Protein AF-A0A2R6IE78-F1 (afdb_monomer_lite)

Sequence (75 aa):
MGRYESIDYAAYAKWGFLLGAGLFLFGALGGTLAPAVVGSLGPLAKQAFVDAEILGILLGLFAPLVFGVALPLIE

Foldseek 3Di:
DDPPPPPPLVVQLVVLLVQLQVLLCCLVCCLVCVCVPVNDDDPVSNVVSVVSNVSSVCSNPVRCCVSVPVPVVVD

Structure (mmCIF, N/CA/C/O backbone):
data_AF-A0A2R6IE78-F1
#
_entry.id   AF-A0A2R6IE78-F1
#
loop_
_atom_site.group_PDB
_atom_site.id
_atom_site.type_symbol
_atom_site.label_atom_id
_atom_site.label_alt_id
_atom_site.label_comp_id
_atom_site.label_asym_id
_atom_site.label_entity_id
_atom_site.label_seq_id
_atom_site.pdbx_PDB_ins_code
_atom_site.Cartn_x
_atom_site.Cartn_y
_atom_site.Cartn_z
_atom_site.occupancy
_atom_site.B_iso_or_equiv
_atom_site.auth_seq_id
_atom_site.auth_comp_id
_atom_site.auth_asym_id
_atom_site.auth_atom_id
_atom_site.pdbx_PDB_model_num
ATOM 1 N N . MET A 1 1 ? 27.024 -19.141 -20.084 1.00 42.72 1 MET A N 1
ATOM 2 C CA . MET A 1 1 ? 26.303 -18.124 -20.879 1.00 42.72 1 MET A CA 1
ATOM 3 C C . MET A 1 1 ? 25.304 -17.461 -19.952 1.00 42.72 1 MET A C 1
ATOM 5 O O . MET A 1 1 ? 24.274 -18.054 -19.660 1.00 42.72 1 MET A O 1
ATOM 9 N N . GLY A 1 2 ? 25.676 -16.319 -19.370 1.00 52.09 2 GLY A N 1
ATOM 10 C CA . GLY A 1 2 ? 24.795 -15.574 -18.474 1.00 52.09 2 GLY A CA 1
ATOM 11 C C . GLY A 1 2 ? 23.642 -15.004 -19.285 1.00 52.09 2 GLY A C 1
ATOM 12 O O . GLY A 1 2 ? 23.860 -14.146 -20.136 1.00 52.09 2 GLY A O 1
ATOM 13 N N . ARG A 1 3 ? 22.431 -15.520 -19.069 1.00 55.81 3 ARG A N 1
ATOM 14 C CA . ARG A 1 3 ? 21.216 -14.837 -19.505 1.00 55.81 3 ARG A CA 1
ATOM 15 C C . ARG A 1 3 ? 21.155 -13.550 -18.691 1.00 55.81 3 ARG A C 1
ATOM 17 O O . ARG A 1 3 ? 20.853 -13.608 -17.506 1.00 55.81 3 ARG A O 1
ATOM 24 N N . TYR A 1 4 ? 21.4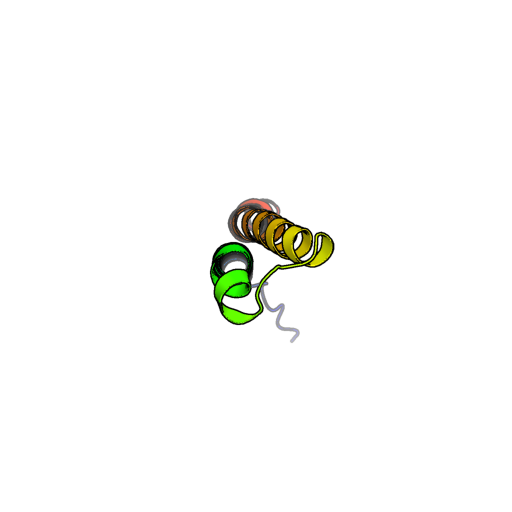84 -12.421 -19.309 1.00 55.53 4 TYR A N 1
ATOM 25 C CA . TYR A 1 4 ? 20.932 -11.149 -18.866 1.00 55.53 4 TYR A CA 1
ATOM 26 C C . TYR A 1 4 ? 19.421 -11.310 -18.993 1.00 55.53 4 TYR A C 1
ATOM 28 O O . TYR A 1 4 ? 18.879 -11.337 -20.097 1.00 55.53 4 TYR A O 1
ATOM 36 N N . GLU A 1 5 ? 18.762 -11.582 -17.875 1.00 60.94 5 GLU A N 1
ATOM 37 C CA . GLU A 1 5 ? 17.315 -11.533 -17.799 1.00 60.94 5 GLU A CA 1
ATOM 38 C C . GLU A 1 5 ? 16.968 -10.055 -17.978 1.00 60.94 5 GLU A C 1
ATOM 40 O O . GLU A 1 5 ? 17.201 -9.246 -17.084 1.00 60.94 5 GLU A O 1
ATOM 45 N N . SER A 1 6 ? 16.563 -9.673 -19.192 1.00 69.31 6 SER A N 1
ATOM 46 C CA . SER A 1 6 ? 16.061 -8.329 -19.461 1.00 69.31 6 SER A CA 1
ATOM 47 C C . SER A 1 6 ? 14.940 -8.065 -18.464 1.00 69.31 6 SER A C 1
ATOM 49 O O . SER A 1 6 ? 13.969 -8.825 -18.441 1.00 69.31 6 SER A O 1
ATOM 51 N N . ILE A 1 7 ? 15.099 -7.049 -17.616 1.00 71.38 7 ILE A N 1
ATOM 52 C CA . ILE A 1 7 ? 14.086 -6.679 -16.630 1.00 71.38 7 ILE A CA 1
ATOM 53 C C . ILE A 1 7 ? 12.774 -6.433 -17.379 1.00 71.38 7 ILE A C 1
ATOM 55 O O . ILE A 1 7 ? 12.703 -5.593 -18.274 1.00 71.38 7 ILE A O 1
ATOM 59 N N . ASP A 1 8 ? 11.732 -7.193 -17.034 1.00 83.81 8 ASP A N 1
ATOM 60 C CA . ASP A 1 8 ? 10.403 -7.020 -17.618 1.00 83.81 8 ASP A CA 1
ATOM 61 C C . ASP A 1 8 ? 9.725 -5.803 -16.977 1.00 83.81 8 ASP A C 1
ATOM 63 O O . ASP A 1 8 ? 8.901 -5.897 -16.062 1.00 83.81 8 ASP A O 1
ATOM 67 N N . TYR A 1 9 ? 10.122 -4.629 -17.459 1.00 83.25 9 TYR A N 1
ATOM 68 C CA . TYR A 1 9 ? 9.593 -3.325 -17.075 1.00 83.25 9 TYR A CA 1
ATOM 69 C C . TYR A 1 9 ? 8.063 -3.260 -17.115 1.00 83.25 9 TYR A C 1
ATOM 71 O O . TYR A 1 9 ? 7.437 -2.655 -16.239 1.00 83.25 9 TYR A O 1
ATOM 79 N N . ALA A 1 10 ? 7.445 -3.945 -18.082 1.00 85.44 10 ALA A N 1
ATOM 80 C CA . ALA A 1 10 ? 5.997 -4.008 -18.207 1.00 85.44 10 ALA A CA 1
ATOM 81 C C . ALA A 1 10 ? 5.367 -4.834 -17.075 1.00 85.44 10 ALA A C 1
ATOM 83 O O . ALA A 1 10 ? 4.340 -4.429 -16.520 1.00 85.44 10 ALA A O 1
ATOM 84 N N . ALA A 1 11 ? 5.978 -5.956 -16.687 1.00 88.06 11 ALA A N 1
ATOM 85 C CA . ALA A 1 11 ? 5.533 -6.723 -15.528 1.00 88.06 11 ALA A CA 1
ATOM 86 C C . ALA A 1 11 ? 5.645 -5.901 -14.235 1.00 88.06 11 ALA A C 1
ATOM 88 O O . ALA A 1 11 ? 4.666 -5.826 -13.487 1.00 88.06 11 ALA A O 1
ATOM 89 N N . TYR A 1 12 ? 6.774 -5.228 -13.992 1.00 88.75 12 TYR A N 1
ATOM 90 C CA . TYR A 1 12 ? 6.959 -4.394 -12.794 1.00 88.75 12 TYR A CA 1
ATOM 91 C C . TYR A 1 12 ? 5.967 -3.225 -12.725 1.00 88.75 12 TYR A C 1
ATOM 93 O O . TYR A 1 12 ? 5.371 -2.989 -11.671 1.00 88.75 12 TYR A O 1
ATOM 101 N N . ALA A 1 13 ? 5.711 -2.548 -13.849 1.00 91.19 13 ALA A N 1
ATOM 102 C CA . ALA A 1 13 ? 4.701 -1.495 -13.942 1.00 91.19 13 ALA A CA 1
ATOM 103 C C . ALA A 1 13 ? 3.294 -2.008 -13.589 1.00 91.19 13 ALA A C 1
ATOM 105 O O . ALA A 1 13 ? 2.577 -1.377 -12.810 1.00 91.19 13 ALA A O 1
ATOM 106 N N . LYS A 1 14 ? 2.902 -3.172 -14.125 1.00 91.69 14 LYS A N 1
ATOM 107 C CA . LYS A 1 14 ? 1.579 -3.770 -13.877 1.00 91.69 14 LYS A CA 1
ATOM 108 C C . LYS A 1 14 ? 1.423 -4.221 -12.433 1.00 91.69 14 LYS A C 1
ATOM 110 O O . LYS A 1 14 ? 0.408 -3.911 -11.817 1.00 91.69 14 LYS A O 1
ATOM 115 N N . TRP A 1 15 ? 2.407 -4.928 -11.883 1.00 94.06 15 TRP A N 1
ATOM 116 C CA . TRP A 1 15 ? 2.350 -5.380 -10.493 1.00 94.06 15 TRP A CA 1
ATOM 117 C C . TRP A 1 15 ? 2.362 -4.207 -9.514 1.00 94.06 15 TRP A C 1
ATOM 119 O O . TRP A 1 15 ? 1.583 -4.216 -8.565 1.00 94.06 15 TRP A O 1
ATOM 129 N N . GLY A 1 16 ? 3.159 -3.168 -9.774 1.00 91.31 16 GLY A N 1
ATOM 130 C CA . GLY A 1 16 ? 3.149 -1.951 -8.966 1.00 91.31 16 GLY A CA 1
ATOM 131 C C . GLY A 1 16 ? 1.818 -1.196 -9.043 1.00 91.31 16 GLY A C 1
ATOM 132 O O . GLY A 1 16 ? 1.284 -0.809 -8.004 1.00 91.31 16 GLY A O 1
ATOM 133 N N . PHE A 1 17 ? 1.223 -1.076 -10.238 1.00 95.06 17 PHE A N 1
ATOM 134 C CA . PHE A 1 17 ? -0.121 -0.511 -10.400 1.00 95.06 17 PHE A CA 1
ATOM 135 C C . PHE A 1 17 ? -1.172 -1.315 -9.624 1.00 95.06 17 PHE A C 1
ATOM 137 O O . PHE A 1 17 ? -1.965 -0.739 -8.884 1.00 95.06 17 PHE A O 1
ATOM 144 N N . LEU A 1 18 ? -1.167 -2.645 -9.762 1.00 96.56 18 LEU A N 1
ATOM 145 C CA . LEU A 1 18 ? -2.122 -3.526 -9.087 1.00 96.56 18 LEU A CA 1
ATOM 146 C C . LEU A 1 18 ? -1.968 -3.486 -7.564 1.00 96.56 18 LEU A C 1
ATOM 148 O O . LEU A 1 18 ? -2.975 -3.460 -6.859 1.00 96.56 18 LEU A O 1
ATOM 152 N N . LEU A 1 19 ? -0.734 -3.443 -7.053 1.00 96.38 19 LEU A N 1
ATOM 153 C CA . LEU A 1 19 ? -0.479 -3.272 -5.623 1.00 96.38 19 LEU A CA 1
ATOM 154 C C . LEU A 1 19 ? -0.980 -1.916 -5.123 1.00 96.38 19 LEU A C 1
ATOM 156 O O . LEU A 1 19 ? -1.659 -1.868 -4.099 1.00 96.38 19 LEU A O 1
ATOM 160 N N . GLY A 1 20 ? -0.700 -0.834 -5.852 1.00 95.94 20 GLY A N 1
ATOM 161 C CA . GLY A 1 20 ? -1.192 0.498 -5.508 1.00 95.94 20 GLY A CA 1
ATOM 162 C C . GLY A 1 20 ? -2.719 0.577 -5.511 1.00 95.94 20 GLY A C 1
ATOM 163 O O . GLY A 1 20 ? -3.324 1.005 -4.530 1.00 95.94 20 GLY A O 1
ATOM 164 N N . ALA A 1 21 ? -3.360 0.069 -6.565 1.00 96.75 21 ALA A N 1
ATOM 165 C CA . ALA A 1 21 ? -4.815 -0.003 -6.664 1.00 96.75 21 ALA A CA 1
ATOM 166 C C . ALA A 1 21 ? -5.429 -0.857 -5.543 1.00 96.75 21 ALA A C 1
ATOM 168 O O . ALA A 1 21 ? -6.434 -0.466 -4.951 1.00 96.75 21 ALA A O 1
ATOM 169 N N . GLY A 1 22 ? -4.813 -1.995 -5.212 1.00 97.12 22 GLY A N 1
ATOM 170 C CA . GLY A 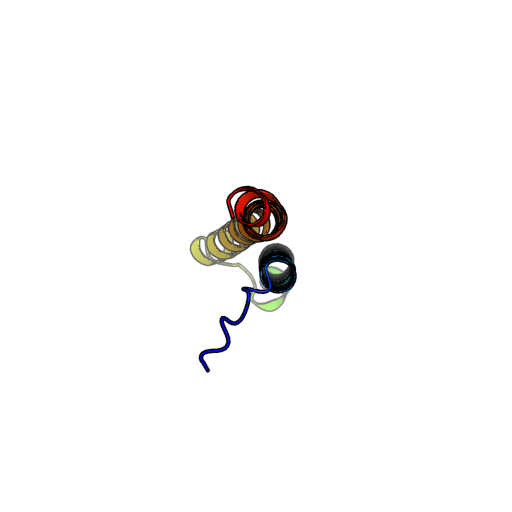1 22 ? -5.246 -2.851 -4.110 1.00 97.12 22 GLY A CA 1
ATOM 171 C C . GLY A 1 22 ? -5.145 -2.154 -2.754 1.00 97.12 22 GLY A C 1
ATOM 172 O O . GLY A 1 22 ? -6.085 -2.223 -1.964 1.00 97.12 22 GLY A O 1
ATOM 173 N N . LEU A 1 23 ? -4.048 -1.438 -2.501 1.00 96.38 23 LEU A N 1
ATOM 174 C CA . LEU A 1 23 ? -3.854 -0.692 -1.258 1.00 96.38 23 LEU A CA 1
ATOM 175 C C . LEU A 1 23 ? -4.831 0.487 -1.143 1.00 96.38 23 LEU A C 1
ATOM 177 O O . LEU A 1 23 ? -5.398 0.702 -0.075 1.00 96.38 23 LEU A O 1
ATOM 181 N N . PHE A 1 24 ? -5.095 1.184 -2.251 1.00 96.62 24 PHE A N 1
ATOM 182 C CA . PHE A 1 24 ? -6.105 2.240 -2.308 1.00 96.62 24 PHE A CA 1
ATOM 183 C C . PHE A 1 24 ? -7.504 1.704 -1.993 1.00 96.62 24 PHE A C 1
ATOM 185 O O . PHE A 1 24 ? -8.197 2.242 -1.131 1.00 96.62 24 PHE A O 1
ATOM 192 N N . LEU A 1 25 ? -7.904 0.606 -2.641 1.00 96.81 25 LEU A N 1
ATOM 193 C CA . LEU A 1 25 ? -9.190 -0.036 -2.374 1.00 96.81 25 LEU A CA 1
ATOM 194 C C . LEU A 1 25 ? -9.284 -0.532 -0.931 1.00 96.81 25 LEU A C 1
ATOM 196 O O . LEU A 1 25 ? -10.329 -0.381 -0.306 1.00 96.81 25 LEU A O 1
ATOM 200 N N . PHE A 1 26 ? -8.205 -1.093 -0.385 1.00 95.81 26 PHE A N 1
ATOM 201 C CA . PHE A 1 26 ? -8.158 -1.515 1.011 1.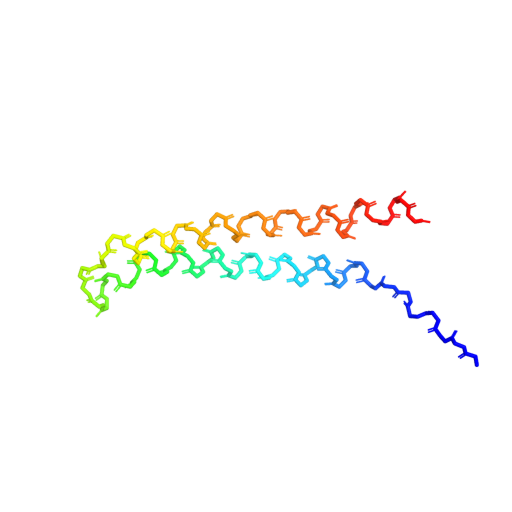00 95.81 26 PHE A CA 1
ATOM 202 C C . PHE A 1 26 ? -8.315 -0.333 1.975 1.00 95.81 26 PHE A C 1
ATOM 204 O O . PHE A 1 26 ? -9.078 -0.439 2.931 1.00 95.81 26 PHE A O 1
ATOM 211 N N . GLY A 1 27 ? -7.644 0.789 1.713 1.00 94.12 27 GLY A N 1
ATOM 212 C CA . GLY A 1 27 ? -7.795 2.026 2.476 1.00 94.12 27 GLY A CA 1
ATOM 213 C C . GLY A 1 27 ? -9.236 2.547 2.454 1.00 94.12 27 GLY A C 1
ATOM 214 O O . GLY A 1 27 ? -9.858 2.675 3.509 1.00 94.12 27 GLY A O 1
ATOM 215 N N . ALA A 1 28 ? -9.805 2.706 1.257 1.00 93.62 28 ALA A N 1
ATOM 216 C CA . ALA A 1 28 ? -11.150 3.245 1.049 1.00 93.62 28 ALA A CA 1
ATOM 217 C C . ALA A 1 28 ? -12.257 2.352 1.616 1.00 93.62 28 ALA A C 1
ATOM 219 O O . ALA A 1 28 ? -13.158 2.811 2.328 1.00 93.62 28 ALA A O 1
ATOM 220 N N . LEU A 1 29 ? -12.198 1.051 1.329 1.00 94.19 29 LEU A N 1
ATOM 221 C CA . LEU A 1 29 ? -13.173 0.095 1.847 1.00 94.19 29 LEU A CA 1
ATOM 222 C C . LEU A 1 29 ? -12.962 -0.145 3.340 1.00 94.19 29 LEU A C 1
ATOM 224 O O . LEU A 1 29 ? -13.927 -0.245 4.086 1.00 94.19 29 LEU A O 1
ATOM 228 N N . GLY A 1 30 ? -11.720 -0.199 3.806 1.00 91.38 30 GLY A N 1
ATOM 229 C CA . GLY A 1 30 ? -11.407 -0.380 5.216 1.00 91.38 30 GLY A CA 1
ATOM 230 C C . GLY A 1 30 ? -11.868 0.800 6.070 1.00 91.38 30 GLY A C 1
ATOM 231 O O . GLY A 1 30 ? -12.545 0.597 7.074 1.00 91.38 30 GLY A O 1
ATOM 232 N N . GLY A 1 31 ? -11.616 2.036 5.640 1.00 89.69 31 GLY A N 1
ATOM 233 C CA . GLY A 1 31 ? -12.052 3.236 6.357 1.00 89.69 31 GLY A CA 1
ATO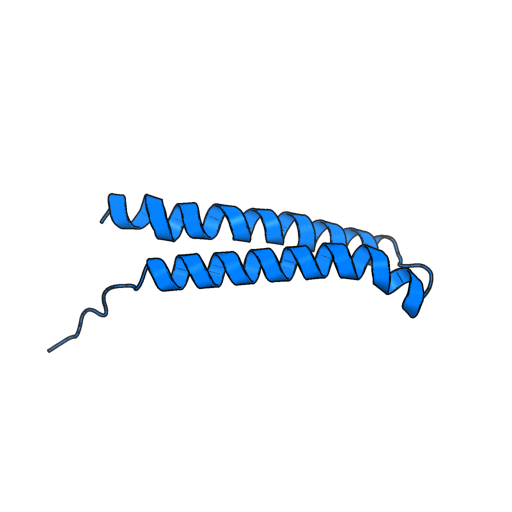M 234 C C . GLY A 1 31 ? -13.575 3.376 6.448 1.00 89.69 31 GLY A C 1
ATOM 235 O O . GLY A 1 31 ? -14.085 3.895 7.444 1.00 89.69 31 GLY A O 1
ATOM 236 N N . THR A 1 32 ? -14.307 2.881 5.445 1.00 90.62 32 THR A N 1
ATOM 237 C CA . THR A 1 32 ? 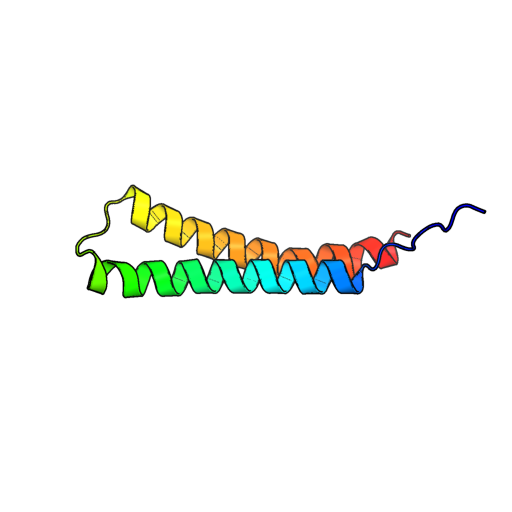-15.775 2.975 5.372 1.00 90.62 32 THR A CA 1
ATOM 238 C C . THR A 1 32 ? -16.490 1.780 6.001 1.00 90.62 32 THR A C 1
ATOM 240 O O . THR A 1 32 ? -17.458 1.967 6.739 1.00 90.62 32 THR A O 1
ATOM 243 N N . LEU A 1 33 ? -16.017 0.557 5.749 1.00 92.62 33 LEU A N 1
ATOM 244 C CA . LEU A 1 33 ? -16.660 -0.679 6.197 1.00 92.62 33 LEU A CA 1
ATOM 245 C C . LEU A 1 33 ? -16.188 -1.126 7.580 1.00 92.62 33 LEU A C 1
ATOM 247 O O . LEU A 1 33 ? -16.986 -1.689 8.328 1.00 92.62 33 LEU A O 1
ATOM 251 N N . ALA A 1 34 ? -14.929 -0.881 7.964 1.00 90.06 34 ALA A N 1
ATOM 252 C CA . ALA A 1 34 ? -14.446 -1.333 9.269 1.00 90.06 34 ALA A CA 1
ATOM 253 C C . ALA A 1 34 ? -15.243 -0.728 10.437 1.00 90.06 34 ALA A C 1
ATOM 255 O O . ALA A 1 34 ? -15.591 -1.492 11.340 1.00 90.06 34 ALA A O 1
ATOM 256 N N . PRO A 1 35 ? -15.649 0.561 10.430 1.00 90.06 35 PRO A N 1
ATOM 257 C CA . PRO A 1 35 ? -16.483 1.091 11.501 1.00 90.06 35 PRO A CA 1
ATOM 258 C C . PRO A 1 35 ? -17.829 0.377 11.673 1.00 90.06 35 PRO A C 1
ATOM 260 O O . PRO A 1 35 ? -18.355 0.303 12.782 1.00 90.06 35 PRO A O 1
ATOM 263 N N . ALA A 1 36 ? -18.382 -0.173 10.588 1.00 90.19 36 ALA A N 1
ATOM 264 C CA . ALA A 1 36 ? -19.634 -0.924 10.627 1.00 90.19 36 ALA A CA 1
ATOM 265 C C . ALA A 1 36 ? -19.474 -2.316 11.266 1.00 90.19 36 ALA A C 1
ATOM 267 O O . ALA A 1 36 ? -20.449 -2.868 11.770 1.00 90.19 36 ALA A O 1
ATOM 268 N N . VAL A 1 37 ? -18.259 -2.876 11.263 1.00 91.25 37 VAL A N 1
ATOM 269 C CA . VAL A 1 37 ? -17.967 -4.224 11.781 1.00 91.25 37 VAL A CA 1
ATOM 270 C C . VAL A 1 37 ? -17.383 -4.179 13.192 1.00 91.25 37 VAL A C 1
ATOM 272 O O . VAL A 1 37 ? -17.802 -4.946 14.054 1.00 91.25 37 VAL A O 1
ATOM 275 N N . VAL A 1 38 ? -16.417 -3.288 13.439 1.00 89.38 38 VAL A N 1
ATOM 276 C CA . VAL A 1 38 ? -15.683 -3.212 14.717 1.00 89.38 38 VAL A CA 1
ATOM 277 C C . VAL A 1 38 ? -16.112 -2.036 15.603 1.00 89.38 38 VAL A C 1
ATOM 279 O O . VAL A 1 38 ? -15.575 -1.856 16.694 1.00 89.38 38 VAL A O 1
ATOM 282 N N . GLY A 1 39 ? -17.087 -1.236 15.162 1.00 87.69 39 GLY A N 1
ATOM 283 C CA . GLY A 1 39 ? -17.544 -0.045 15.874 1.00 87.69 39 GLY A CA 1
ATOM 284 C C . GLY A 1 39 ? -16.619 1.157 15.665 1.00 87.69 39 GLY A C 1
ATOM 285 O O . GLY A 1 39 ? -16.041 1.356 14.604 1.00 87.69 39 GLY A O 1
ATOM 286 N N . SER A 1 40 ? -16.476 2.016 16.673 1.00 87.12 40 SER A N 1
ATOM 287 C CA . SER A 1 40 ? -15.664 3.232 16.541 1.00 87.12 40 SER A CA 1
ATOM 288 C C . SER A 1 40 ? -14.181 2.910 16.324 1.00 87.12 40 SER A C 1
ATOM 290 O O . SER A 1 40 ? -13.491 2.489 17.250 1.00 87.12 40 SER A O 1
ATOM 292 N N . LEU A 1 41 ? -13.655 3.208 15.133 1.00 86.69 41 LEU A N 1
ATOM 293 C CA . LEU A 1 41 ? -12.213 3.189 14.896 1.00 86.69 41 LEU A CA 1
ATOM 294 C C . LEU A 1 41 ? -11.520 4.294 15.700 1.00 86.69 41 LEU A C 1
ATOM 296 O O . LEU A 1 41 ? -11.908 5.465 15.631 1.00 86.69 41 LEU A O 1
ATOM 300 N N . GLY A 1 42 ? -10.457 3.922 16.414 1.00 93.50 42 GLY A N 1
ATOM 301 C CA . GLY A 1 42 ? -9.568 4.879 17.065 1.00 93.50 42 GLY A CA 1
ATOM 302 C C . GLY A 1 42 ? -8.859 5.799 16.053 1.00 93.50 42 GLY A C 1
ATOM 303 O O . GLY A 1 42 ? -8.760 5.453 14.872 1.00 93.50 42 GLY A O 1
ATOM 304 N N . PRO A 1 43 ? -8.325 6.952 16.497 1.00 92.94 43 PRO A N 1
ATOM 305 C CA . PRO A 1 43 ? -7.703 7.941 15.610 1.00 92.94 43 PRO A CA 1
ATOM 306 C C . PRO A 1 43 ? -6.565 7.370 14.755 1.00 92.94 43 PRO A C 1
ATOM 308 O O . PRO A 1 43 ? -6.524 7.611 13.554 1.00 92.94 43 PRO A O 1
ATOM 311 N N . LEU A 1 44 ? -5.702 6.539 15.353 1.00 93.81 44 LEU A N 1
ATOM 312 C CA . LEU A 1 44 ? -4.585 5.897 14.651 1.00 93.81 44 LEU A CA 1
ATOM 313 C C . LEU A 1 44 ? -5.053 4.935 13.554 1.00 93.81 44 LEU A C 1
ATOM 315 O O . LEU A 1 44 ? -4.476 4.914 12.475 1.00 93.81 44 LEU A O 1
ATOM 319 N N . ALA A 1 45 ? -6.110 4.159 13.807 1.00 91.75 45 ALA A N 1
ATOM 320 C CA . ALA A 1 45 ? -6.636 3.220 12.819 1.00 91.75 45 ALA A CA 1
ATOM 321 C C . ALA A 1 45 ? -7.253 3.956 11.623 1.00 91.75 45 ALA A C 1
ATOM 323 O O . ALA A 1 45 ? -7.012 3.578 10.481 1.00 91.75 45 ALA A O 1
ATOM 324 N N . LYS A 1 46 ? -8.004 5.040 11.873 1.00 92.81 46 LYS A N 1
ATOM 325 C CA . LYS A 1 46 ? -8.530 5.890 10.792 1.00 92.81 46 LYS A CA 1
ATOM 326 C C . LYS A 1 46 ? -7.405 6.495 9.962 1.00 92.81 46 LYS A C 1
ATOM 328 O O . LYS A 1 46 ? -7.478 6.462 8.740 1.00 92.81 46 LYS A O 1
ATOM 333 N N . GLN A 1 47 ? -6.368 7.008 10.621 1.00 95.25 47 GLN A N 1
ATOM 334 C CA . GLN A 1 47 ? -5.218 7.577 9.933 1.00 95.25 47 GLN A CA 1
ATOM 335 C C . GLN A 1 47 ? -4.490 6.526 9.086 1.00 95.25 47 GLN A C 1
ATOM 337 O O . GLN A 1 47 ? -4.201 6.798 7.931 1.00 95.25 47 GLN A O 1
ATOM 342 N N . ALA A 1 48 ? -4.304 5.303 9.590 1.00 95.31 48 ALA A N 1
ATOM 343 C CA . ALA A 1 48 ? -3.675 4.227 8.826 1.00 95.31 48 ALA A CA 1
ATOM 344 C C . ALA A 1 48 ? -4.443 3.865 7.538 1.00 95.31 48 ALA A C 1
ATOM 346 O O . ALA A 1 48 ? -3.816 3.576 6.521 1.00 95.31 48 ALA A O 1
ATOM 347 N N . PHE A 1 49 ? -5.783 3.899 7.550 1.00 95.31 49 PHE A N 1
ATOM 348 C CA . PHE A 1 49 ? -6.574 3.696 6.328 1.00 95.31 49 PHE A CA 1
ATOM 349 C C . PHE A 1 49 ? -6.374 4.827 5.316 1.00 95.31 49 PHE A C 1
ATOM 351 O O . PHE A 1 49 ? -6.203 4.553 4.131 1.00 95.31 49 PHE A O 1
ATOM 358 N N . VAL A 1 50 ? -6.323 6.076 5.782 1.00 95.44 50 VAL A N 1
ATOM 359 C CA . VAL A 1 50 ? -6.040 7.237 4.924 1.00 95.44 50 VAL A CA 1
ATOM 360 C C . VAL A 1 50 ? -4.615 7.176 4.363 1.00 95.44 50 VAL A C 1
ATOM 362 O O . VAL A 1 50 ? -4.410 7.396 3.172 1.00 95.44 50 VAL A O 1
ATOM 365 N N . ASP A 1 51 ? -3.630 6.813 5.183 1.00 96.56 51 ASP A N 1
ATOM 366 C CA . ASP A 1 51 ? -2.244 6.645 4.742 1.00 96.56 51 ASP A CA 1
ATOM 367 C C . ASP A 1 51 ? -2.142 5.532 3.686 1.00 96.56 51 ASP A C 1
ATOM 369 O O . ASP A 1 51 ? -1.447 5.693 2.682 1.00 96.56 51 ASP A O 1
ATOM 373 N N . ALA A 1 52 ? -2.883 4.429 3.856 1.00 96.81 52 ALA A N 1
ATOM 374 C CA . ALA A 1 52 ? -2.977 3.364 2.860 1.00 96.81 52 ALA A CA 1
ATOM 375 C C . ALA A 1 52 ? -3.610 3.849 1.543 1.00 96.81 52 ALA A C 1
ATOM 377 O O . ALA A 1 52 ? -3.102 3.509 0.475 1.00 96.81 52 ALA A O 1
ATOM 378 N N . GLU A 1 53 ? -4.657 4.681 1.585 1.00 95.81 53 GLU A N 1
ATOM 379 C CA . GLU A 1 53 ? -5.219 5.295 0.372 1.00 95.81 53 GLU A CA 1
ATOM 380 C C . GLU A 1 53 ? -4.179 6.131 -0.373 1.00 95.81 53 GLU A C 1
ATOM 382 O O . GLU A 1 53 ? -3.970 5.941 -1.575 1.00 95.81 53 GLU A O 1
ATOM 387 N N . ILE A 1 54 ? -3.500 7.027 0.344 1.00 97.00 54 ILE A N 1
ATOM 388 C CA . ILE A 1 54 ? -2.504 7.934 -0.233 1.00 97.00 54 ILE A CA 1
ATOM 389 C C . ILE A 1 54 ? -1.347 7.131 -0.829 1.00 97.00 54 ILE A C 1
ATOM 391 O O . ILE A 1 54 ? -0.976 7.347 -1.984 1.00 97.00 54 ILE A O 1
ATOM 395 N N . LEU A 1 55 ? -0.801 6.171 -0.080 1.00 96.75 55 LEU A N 1
ATOM 396 C CA . LEU A 1 55 ? 0.268 5.298 -0.566 1.00 96.75 55 LEU A CA 1
ATOM 397 C C . LEU A 1 55 ? -0.188 4.448 -1.751 1.00 96.75 55 LEU A C 1
ATOM 399 O O . LEU A 1 55 ? 0.591 4.244 -2.680 1.00 96.75 55 LEU A O 1
ATOM 403 N N . GLY A 1 56 ? -1.438 3.988 -1.753 1.00 95.94 56 GLY A N 1
ATOM 404 C CA . GLY A 1 56 ? -2.018 3.239 -2.859 1.00 95.94 56 GLY A CA 1
ATOM 405 C C . GLY A 1 56 ? -2.087 4.062 -4.141 1.00 95.94 56 GLY A C 1
ATOM 406 O O . GLY A 1 56 ? -1.670 3.588 -5.198 1.00 95.94 56 GLY A O 1
ATOM 407 N N . ILE A 1 57 ? -2.519 5.321 -4.049 1.00 96.00 57 ILE A N 1
ATOM 408 C CA . ILE A 1 57 ? -2.529 6.255 -5.185 1.00 96.00 57 ILE A CA 1
ATOM 409 C C . ILE A 1 57 ? -1.103 6.539 -5.660 1.00 96.00 57 ILE A C 1
ATOM 411 O O . ILE A 1 57 ? -0.832 6.466 -6.859 1.00 96.00 57 ILE A O 1
ATOM 415 N N . LEU A 1 58 ? -0.183 6.837 -4.738 1.00 97.12 58 LEU A N 1
ATOM 416 C CA . LEU A 1 58 ? 1.210 7.117 -5.081 1.00 97.12 58 LEU A CA 1
ATOM 417 C C . LEU A 1 58 ? 1.850 5.915 -5.780 1.00 97.12 58 LEU A C 1
ATOM 419 O O . LEU A 1 58 ? 2.380 6.059 -6.874 1.00 97.12 58 LEU A O 1
ATOM 423 N N . LEU A 1 59 ? 1.744 4.713 -5.219 1.00 94.25 59 LEU A N 1
ATOM 424 C CA . LEU A 1 59 ? 2.270 3.504 -5.854 1.00 94.25 59 LEU A CA 1
ATOM 425 C C . LEU A 1 59 ? 1.571 3.217 -7.185 1.00 94.25 59 LEU A C 1
ATOM 427 O O . LEU A 1 59 ? 2.240 2.930 -8.176 1.00 94.25 59 LEU A O 1
ATOM 431 N N . GLY A 1 60 ? 0.246 3.349 -7.225 1.00 93.81 60 GLY A N 1
ATOM 432 C CA . GLY A 1 60 ? -0.568 3.083 -8.404 1.00 93.81 60 GLY A CA 1
ATOM 433 C C . GLY A 1 60 ? -0.209 3.988 -9.579 1.00 93.81 60 GLY A C 1
ATOM 434 O O . GLY A 1 60 ? -0.143 3.524 -10.709 1.00 93.81 60 GLY A O 1
ATOM 435 N N . LEU A 1 61 ? 0.076 5.264 -9.327 1.00 94.38 61 LEU A N 1
ATOM 436 C CA . LEU A 1 61 ? 0.431 6.221 -10.374 1.00 94.38 61 LEU A CA 1
ATOM 437 C C . LEU A 1 61 ? 1.928 6.216 -10.694 1.00 94.38 61 LEU A C 1
ATOM 439 O O . LEU A 1 61 ? 2.304 6.224 -11.866 1.00 94.38 61 LEU A O 1
ATOM 443 N N . PHE A 1 62 ? 2.797 6.181 -9.683 1.00 94.44 62 PHE A N 1
ATOM 444 C CA . PHE A 1 62 ? 4.240 6.279 -9.904 1.00 94.44 62 PHE A CA 1
ATOM 445 C C . PHE A 1 62 ? 4.852 4.981 -10.427 1.00 94.44 62 PHE A C 1
ATOM 447 O O . PHE A 1 62 ? 5.793 5.054 -11.211 1.00 94.44 62 PHE A O 1
ATOM 454 N N . ALA A 1 63 ? 4.331 3.802 -10.075 1.00 92.50 63 ALA A N 1
ATOM 455 C CA . ALA A 1 63 ? 4.867 2.549 -10.604 1.00 92.50 63 ALA A CA 1
ATOM 456 C C . AL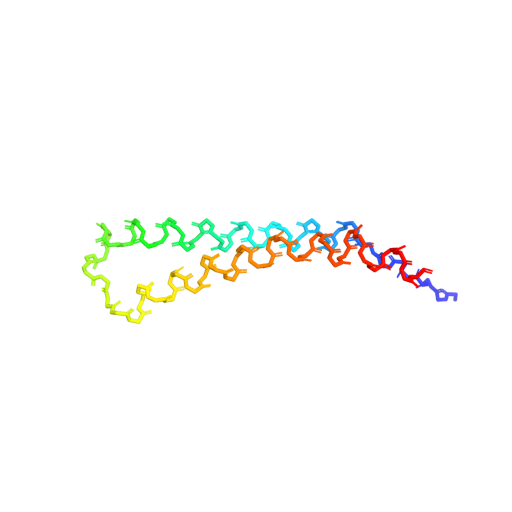A A 1 63 ? 4.813 2.460 -12.145 1.00 92.50 63 ALA A C 1
ATOM 458 O O . ALA A 1 63 ? 5.859 2.215 -12.749 1.00 92.50 63 ALA A O 1
ATOM 459 N N . PRO A 1 64 ? 3.674 2.693 -12.828 1.00 90.19 64 PRO A N 1
ATOM 460 C CA . PRO A 1 64 ? 3.647 2.677 -14.288 1.00 90.19 64 PRO A CA 1
ATOM 461 C C . PRO A 1 64 ? 4.430 3.836 -14.912 1.00 90.19 64 PRO A C 1
ATOM 463 O O . PRO A 1 64 ? 5.020 3.647 -15.972 1.00 90.19 64 PRO A O 1
ATOM 466 N N . LEU A 1 65 ? 4.502 5.003 -14.263 1.00 91.75 65 LEU A N 1
ATOM 467 C CA . LEU A 1 65 ? 5.321 6.119 -14.750 1.00 91.75 65 LEU A CA 1
ATOM 468 C C . LEU A 1 65 ? 6.820 5.794 -14.702 1.00 91.75 65 LEU A C 1
ATOM 470 O O . LEU A 1 65 ? 7.535 6.046 -15.667 1.00 91.75 65 LEU A O 1
ATOM 474 N N . VAL A 1 66 ? 7.307 5.215 -13.606 1.00 90.75 66 VAL A N 1
ATOM 475 C CA . VAL A 1 66 ? 8.732 4.902 -13.443 1.00 90.75 66 VAL A CA 1
ATOM 476 C C . VAL A 1 66 ? 9.115 3.685 -14.278 1.00 90.75 66 VAL A C 1
ATOM 478 O O . VAL A 1 66 ? 10.016 3.774 -15.106 1.00 90.75 66 VAL A O 1
ATOM 481 N N . PHE A 1 67 ? 8.421 2.560 -14.100 1.00 89.75 67 PHE A N 1
ATOM 482 C CA . PHE A 1 67 ? 8.796 1.304 -14.751 1.00 89.75 67 PHE A CA 1
ATOM 483 C C . PHE A 1 67 ? 8.297 1.208 -16.190 1.00 89.75 67 PHE A C 1
ATOM 485 O O . PHE A 1 67 ? 8.977 0.624 -17.016 1.00 89.75 67 PHE A O 1
ATOM 492 N N . GLY A 1 68 ? 7.137 1.777 -16.517 1.00 87.75 68 GLY A N 1
ATOM 493 C CA . GLY A 1 68 ? 6.572 1.693 -17.866 1.00 87.75 68 GLY A CA 1
ATOM 494 C C . GLY A 1 68 ? 7.037 2.797 -18.815 1.00 87.75 68 GLY A C 1
ATOM 495 O O . GLY A 1 68 ? 6.963 2.604 -20.025 1.00 87.75 68 GLY A O 1
ATOM 496 N N . VAL A 1 69 ? 7.495 3.942 -18.290 1.00 88.06 69 VAL A N 1
ATOM 497 C CA . VAL A 1 69 ? 7.870 5.111 -19.106 1.00 88.06 69 VAL A CA 1
ATOM 498 C C . VAL A 1 69 ? 9.309 5.545 -18.856 1.00 88.06 69 VAL A C 1
ATOM 500 O O . VAL A 1 69 ? 10.093 5.553 -19.794 1.00 88.06 69 VAL A O 1
ATOM 503 N N . ALA A 1 70 ? 9.685 5.904 -17.625 1.00 91.62 70 ALA A N 1
ATOM 504 C CA . ALA A 1 70 ? 10.995 6.506 -17.374 1.00 91.62 70 ALA A CA 1
ATOM 505 C C . ALA A 1 70 ? 12.158 5.529 -17.615 1.00 91.62 70 ALA A C 1
ATOM 507 O O . ALA A 1 70 ? 13.067 5.854 -18.371 1.00 91.62 70 ALA A O 1
ATOM 508 N N . LEU A 1 71 ? 12.130 4.338 -17.008 1.00 87.75 71 LEU A N 1
ATOM 509 C CA . LEU A 1 71 ? 13.231 3.372 -17.114 1.00 87.75 71 LEU A CA 1
ATOM 510 C C . LEU A 1 71 ? 13.466 2.871 -18.550 1.00 87.75 71 LEU A C 1
ATOM 512 O O . LEU A 1 71 ? 14.612 2.934 -18.987 1.00 87.75 71 LEU A O 1
ATOM 516 N N . PRO A 1 72 ? 12.432 2.494 -19.333 1.00 84.31 72 PRO A N 1
ATOM 517 C CA . PRO A 1 72 ? 12.623 2.089 -20.729 1.00 84.31 72 PRO A CA 1
ATOM 518 C C . PRO A 1 72 ? 13.143 3.189 -21.664 1.00 84.31 72 PRO A C 1
ATOM 520 O O . PRO A 1 72 ? 13.501 2.887 -22.795 1.00 84.31 72 PRO A O 1
ATOM 523 N N . LEU A 1 73 ? 13.102 4.462 -21.251 1.00 86.56 73 LEU A N 1
ATOM 524 C CA . LEU A 1 73 ? 13.630 5.589 -22.030 1.00 86.56 73 LEU A CA 1
ATOM 525 C C . LEU A 1 73 ? 15.072 5.955 -21.650 1.00 86.56 73 LEU A C 1
ATOM 527 O O . LEU A 1 73 ? 15.713 6.709 -22.382 1.00 86.56 73 LEU A O 1
ATOM 531 N N . ILE A 1 74 ? 15.542 5.509 -20.483 1.00 89.06 74 ILE A N 1
ATOM 532 C CA . ILE A 1 74 ? 16.879 5.816 -19.954 1.00 89.06 74 ILE A CA 1
ATOM 533 C C . ILE A 1 74 ? 17.877 4.709 -20.318 1.00 89.06 74 ILE A C 1
ATOM 535 O O . ILE A 1 74 ? 19.062 5.000 -20.488 1.00 89.06 74 ILE A O 1
ATOM 539 N N . GLU A 1 75 ? 17.403 3.468 -20.417 1.00 73.88 75 GLU A N 1
ATOM 540 C CA . GLU A 1 75 ? 18.161 2.317 -20.927 1.00 73.88 75 GLU A CA 1
ATOM 541 C C . GLU A 1 75 ? 18.064 2.180 -22.449 1.00 73.88 75 GLU A C 1
ATOM 543 O O . GLU A 1 75 ? 19.100 1.823 -23.058 1.00 73.88 75 GLU A O 1
#

Radius of gyration: 17.03 Å; chains: 1; bounding box: 46×26×39 Å

pLDDT: mean 88.88, std 11.0, range [42.72, 97.12]

Secondary structure (DSSP, 8-state):
--------HHHHHHHHHHHHHHHHHHHHHHHHHHHHHHSS--HHHHHHHHHHHHHHHHHHHHHHHIIIIIHHHH-